Protein AF-A0A814G694-F1 (afdb_monomer_lite)

InterPro domains:
  IPR001695 Lysyl oxidase [PF01186] (12-126)

Radius of gyration: 18.4 Å; chains: 1; bounding box: 50×40×49 Å

Foldseek 3Di:
DWADPQCVVPVVQWDQDPLVRAIWRFQFKWKFKAAPVRHTPFTQPDRTDFAWFDDFQDDDPPFDPDTDADRNRGDAGVRGDDDDDPVRPSPDIDPPPPDAQDKIKIKMFGCRVVSTDDPDRQPRMDIDIDHGHDDPPPDDPDDDDRVVVCVVVVNDSVPTDDPPDRDPPPD

pLDDT: mean 84.36, std 12.02, range [39.62, 96.31]

Organism: NCBI:txid104777

Secondary structure (DSSP, 8-state):
-B-PPPTTT-GGGEEEETTTTEEEETT--EEEEE-TTS-EEEE-S---B-----EE---STTS-SS----SSS--B-TTEE----TTSTT-S---TTS--SEEEEEEEESSTT--S--S-STTSEEEEEEEE----S---SSPPPHHHHHHHTT--GGGSPP------TT-

Structure (mmCIF, N/CA/C/O backbone):
data_AF-A0A814G694-F1
#
_entry.id   AF-A0A814G694-F1
#
loop_
_atom_site.group_PDB
_atom_site.id
_atom_site.type_symbol
_atom_site.label_atom_id
_atom_site.label_alt_id
_atom_site.label_comp_id
_atom_site.label_asym_id
_atom_site.label_entity_id
_atom_site.label_seq_id
_atom_site.pdbx_PDB_ins_code
_atom_site.Cartn_x
_atom_site.Cartn_y
_atom_site.Cartn_z
_atom_site.occupancy
_atom_site.B_iso_or_equiv
_atom_site.auth_seq_id
_atom_site.auth_comp_id
_atom_site.auth_asym_id
_atom_site.auth_atom_id
_atom_site.pdbx_PDB_model_num
ATOM 1 N N . MET A 1 1 ? 14.611 -6.128 -7.404 1.00 62.91 1 MET A N 1
ATOM 2 C CA . MET A 1 1 ? 14.549 -5.553 -8.765 1.00 62.91 1 MET A CA 1
ATOM 3 C C . MET A 1 1 ? 13.307 -6.141 -9.386 1.00 62.91 1 MET A C 1
ATOM 5 O O . MET A 1 1 ? 13.227 -7.360 -9.442 1.00 62.91 1 MET A O 1
ATOM 9 N N . PHE A 1 2 ? 12.339 -5.311 -9.757 1.00 78.94 2 PHE A N 1
ATOM 10 C CA . PHE A 1 2 ? 11.042 -5.784 -10.236 1.00 78.94 2 PHE A CA 1
ATOM 11 C C . PHE A 1 2 ? 10.931 -5.484 -11.720 1.00 78.94 2 PHE A C 1
ATOM 13 O O . PHE A 1 2 ? 10.719 -4.340 -12.104 1.00 78.94 2 PHE A O 1
ATOM 20 N N . TYR A 1 3 ? 11.125 -6.498 -12.556 1.00 80.06 3 TYR A N 1
ATOM 21 C CA . TYR A 1 3 ? 10.942 -6.374 -13.998 1.00 80.06 3 TYR A CA 1
ATOM 22 C C . TYR A 1 3 ? 9.821 -7.305 -14.426 1.00 80.06 3 TYR A C 1
ATOM 24 O O . TYR A 1 3 ? 10.086 -8.484 -14.680 1.00 80.06 3 TYR A O 1
ATOM 32 N N . PRO A 1 4 ? 8.572 -6.813 -14.477 1.00 77.38 4 PRO A N 1
ATOM 33 C CA . PRO A 1 4 ? 7.539 -7.575 -15.139 1.00 77.38 4 PRO A CA 1
ATOM 34 C C . PRO A 1 4 ? 7.935 -7.743 -16.618 1.00 77.38 4 PRO A C 1
ATOM 36 O O . PRO A 1 4 ? 8.584 -6.863 -17.196 1.00 77.38 4 PRO A O 1
ATOM 39 N N . PRO A 1 5 ? 7.590 -8.869 -17.261 1.00 71.38 5 PRO A N 1
ATOM 40 C CA . PRO A 1 5 ? 7.701 -8.968 -18.712 1.00 71.38 5 PRO A CA 1
ATOM 41 C C . PRO A 1 5 ? 6.925 -7.818 -19.367 1.00 71.38 5 PRO A C 1
ATOM 43 O O . PRO A 1 5 ? 5.922 -7.351 -18.827 1.00 71.38 5 PRO A O 1
ATOM 46 N N . ALA A 1 6 ? 7.375 -7.365 -20.539 1.00 69.38 6 ALA A N 1
ATOM 47 C CA . ALA A 1 6 ? 6.670 -6.317 -21.272 1.00 69.38 6 ALA A CA 1
ATOM 48 C C . ALA A 1 6 ? 5.193 -6.700 -21.458 1.00 69.38 6 ALA A C 1
ATOM 50 O O . ALA A 1 6 ? 4.891 -7.854 -21.772 1.00 69.38 6 ALA A O 1
ATOM 51 N N . ALA A 1 7 ? 4.281 -5.733 -21.324 1.00 66.31 7 ALA A N 1
ATOM 52 C CA . ALA A 1 7 ? 2.843 -5.988 -21.429 1.00 66.31 7 ALA A CA 1
ATOM 53 C C . ALA A 1 7 ? 2.446 -6.658 -22.758 1.00 66.31 7 ALA A C 1
ATOM 55 O O . ALA A 1 7 ? 1.532 -7.474 -22.791 1.00 66.31 7 ALA A O 1
ATOM 56 N N . SER A 1 8 ? 3.176 -6.398 -23.848 1.00 69.81 8 SER A N 1
ATOM 57 C CA . SER A 1 8 ? 2.984 -7.079 -25.136 1.00 69.81 8 SER A CA 1
ATOM 58 C C . SER A 1 8 ? 3.405 -8.556 -25.137 1.00 69.81 8 SER A C 1
ATOM 60 O O . SER A 1 8 ? 2.866 -9.340 -25.913 1.00 69.81 8 SER A O 1
ATOM 62 N N . GLY A 1 9 ? 4.366 -8.941 -24.294 1.00 71.94 9 GLY A N 1
ATOM 63 C CA . GLY A 1 9 ? 4.879 -10.308 -24.177 1.00 71.94 9 GLY A CA 1
ATOM 64 C C . GLY A 1 9 ? 4.145 -11.167 -23.144 1.00 71.94 9 GLY A C 1
ATOM 65 O O . GLY A 1 9 ? 4.256 -12.389 -23.192 1.00 71.94 9 GLY A O 1
ATOM 66 N N . ALA A 1 10 ? 3.399 -10.550 -22.226 1.00 78.94 10 ALA A N 1
ATOM 67 C CA . ALA A 1 10 ? 2.602 -11.244 -21.214 1.00 78.94 10 ALA A CA 1
ATOM 68 C C . ALA A 1 10 ? 1.345 -10.436 -20.823 1.00 78.94 10 ALA A C 1
ATOM 70 O O . ALA A 1 10 ? 1.202 -10.045 -19.662 1.00 78.94 10 ALA A O 1
ATOM 71 N N . PRO A 1 11 ? 0.425 -10.168 -21.768 1.00 79.25 11 PRO A N 1
ATOM 72 C CA . PRO A 1 11 ? -0.730 -9.297 -21.537 1.00 79.25 11 PRO A CA 1
ATOM 73 C C . PRO A 1 11 ? -1.653 -9.790 -20.417 1.00 79.25 11 PRO A C 1
ATOM 75 O O . PRO A 1 11 ? -2.308 -8.985 -19.772 1.00 79.25 11 PRO A O 1
ATOM 78 N N . GLN A 1 12 ? -1.665 -11.093 -20.132 1.00 82.75 12 GLN A N 1
ATOM 79 C CA . GLN A 1 12 ? -2.436 -11.695 -19.042 1.00 82.75 12 GLN A CA 1
ATOM 80 C C . GLN A 1 12 ? -1.987 -11.265 -17.636 1.00 82.75 12 GLN A C 1
ATOM 82 O O . GLN A 1 12 ? -2.700 -11.526 -16.674 1.00 82.75 12 GLN A O 1
ATOM 87 N N . LEU A 1 13 ? -0.799 -10.666 -17.501 1.00 86.06 13 LEU A N 1
ATOM 88 C CA . LEU A 1 13 ? -0.302 -10.134 -16.229 1.00 86.06 13 LEU A CA 1
ATOM 89 C C . LEU A 1 13 ? -0.731 -8.683 -15.992 1.00 86.06 13 LEU A C 1
ATOM 91 O O . LEU A 1 13 ? -0.419 -8.133 -14.939 1.00 86.06 13 LEU A O 1
ATOM 95 N N . PHE A 1 14 ? -1.417 -8.063 -16.957 1.00 88.88 14 PHE A N 1
ATOM 96 C CA . PHE A 1 14 ? -1.788 -6.659 -16.903 1.00 88.88 14 PHE A CA 1
ATOM 97 C C . PHE A 1 14 ? -3.293 -6.460 -17.088 1.00 88.88 14 PHE A C 1
ATOM 99 O O . PHE A 1 14 ? -3.916 -7.055 -17.963 1.00 88.88 14 PHE A O 1
ATOM 106 N N . GLU A 1 15 ? -3.865 -5.553 -16.304 1.00 89.25 15 GLU A N 1
ATOM 107 C CA . GLU A 1 15 ? -5.255 -5.117 -16.414 1.00 89.25 15 GLU A CA 1
ATOM 108 C C . GLU A 1 15 ? -5.301 -3.615 -16.702 1.00 89.25 15 GLU A C 1
ATOM 110 O O . GLU A 1 15 ? -4.537 -2.832 -16.134 1.00 89.25 15 GLU A O 1
ATOM 115 N N . TYR A 1 16 ? -6.180 -3.182 -17.607 1.00 88.25 16 TYR A N 1
ATOM 116 C CA . TYR A 1 16 ? -6.374 -1.754 -17.840 1.00 88.25 16 TYR A CA 1
ATOM 117 C C . TYR A 1 16 ? -7.151 -1.142 -16.677 1.00 88.25 16 TYR A C 1
ATOM 119 O O . TYR A 1 16 ? -8.262 -1.577 -16.390 1.00 88.25 16 TYR A O 1
ATOM 127 N N . SER A 1 17 ? -6.602 -0.102 -16.049 1.00 87.62 17 SER A N 1
ATOM 128 C CA . SER A 1 17 ? -7.283 0.642 -14.990 1.00 87.62 17 SER A CA 1
ATOM 129 C C . SER A 1 17 ? -7.985 1.872 -15.565 1.00 87.62 17 SER A C 1
ATOM 131 O O . SER A 1 17 ? -7.303 2.843 -15.911 1.00 87.62 17 SER A O 1
ATOM 133 N N . PRO A 1 18 ? -9.333 1.910 -15.601 1.00 86.38 18 PRO A N 1
ATOM 134 C CA . PRO A 1 18 ? -10.066 3.084 -16.067 1.00 86.38 18 PRO A CA 1
ATOM 135 C C . PRO A 1 18 ? -9.819 4.313 -15.188 1.00 86.38 18 PRO A C 1
ATOM 137 O O . PRO A 1 18 ? -9.751 5.419 -15.711 1.00 86.38 18 PRO A O 1
ATOM 140 N N . CYS A 1 19 ? -9.614 4.125 -13.876 1.00 85.94 19 CYS A N 1
ATOM 141 C CA . CYS A 1 19 ? -9.366 5.233 -12.949 1.00 85.94 19 CYS A CA 1
ATOM 142 C C . CYS A 1 19 ? -8.080 6.003 -13.285 1.00 85.94 19 CYS A C 1
ATOM 144 O O . CYS A 1 19 ? -7.998 7.201 -13.044 1.00 85.94 19 CYS A O 1
ATOM 146 N N . HIS A 1 20 ? -7.053 5.311 -13.797 1.00 87.38 20 HIS A N 1
ATOM 147 C CA . HIS A 1 20 ? -5.728 5.901 -14.047 1.00 87.38 20 HIS A CA 1
ATOM 148 C C . HIS A 1 20 ? -5.381 5.982 -15.543 1.00 87.38 20 HIS A C 1
ATOM 150 O O . HIS A 1 20 ? -4.312 6.464 -15.908 1.00 87.38 20 HIS A O 1
ATOM 156 N N . ALA A 1 21 ? -6.272 5.493 -16.406 1.00 89.62 21 ALA A N 1
ATOM 157 C CA . ALA A 1 21 ? -6.135 5.455 -17.855 1.00 89.62 21 ALA A CA 1
ATOM 158 C C . ALA A 1 21 ? -4.866 4.751 -18.395 1.00 89.62 21 ALA A C 1
ATOM 160 O O . ALA A 1 21 ? -4.399 5.077 -19.487 1.00 89.62 21 ALA A O 1
ATOM 161 N N . HIS A 1 22 ? -4.324 3.762 -17.676 1.00 89.19 22 HIS A N 1
ATOM 162 C CA . HIS A 1 22 ? -3.170 2.962 -18.110 1.00 89.19 22 HIS A CA 1
ATOM 163 C C . HIS A 1 22 ? -3.204 1.529 -17.550 1.00 89.19 22 HIS A C 1
ATOM 165 O O . HIS A 1 22 ? -4.016 1.205 -16.680 1.00 89.19 22 HIS A O 1
ATOM 171 N N . PHE A 1 23 ? -2.329 0.660 -18.064 1.00 89.75 23 PHE A N 1
ATOM 172 C CA . PHE A 1 23 ? -2.230 -0.740 -17.646 1.00 89.75 23 PHE A CA 1
ATOM 173 C C . PHE A 1 23 ? -1.518 -0.896 -16.306 1.00 89.75 23 PHE A C 1
ATOM 175 O O . PHE A 1 23 ? -0.501 -0.257 -16.048 1.00 89.75 23 PHE A O 1
ATOM 182 N N . HIS A 1 24 ? -2.032 -1.791 -15.476 1.00 91.38 24 HIS A N 1
ATOM 183 C CA . HIS A 1 24 ? -1.503 -2.152 -14.169 1.00 91.38 24 HIS A CA 1
ATOM 184 C C . HIS A 1 24 ? -1.081 -3.607 -14.171 1.00 91.38 24 HIS A C 1
ATOM 186 O O . HIS A 1 24 ? -1.840 -4.450 -14.631 1.00 91.38 24 HIS A O 1
ATOM 192 N N . PHE A 1 25 ? 0.094 -3.905 -13.629 1.00 90.50 25 PHE A N 1
ATOM 193 C CA . PHE A 1 25 ? 0.476 -5.266 -13.292 1.00 90.50 25 PHE A CA 1
ATOM 194 C C . PHE A 1 25 ? -0.450 -5.786 -12.188 1.00 90.50 25 PHE A C 1
ATOM 196 O O . PHE A 1 25 ? -0.514 -5.197 -11.106 1.00 90.50 25 PHE A O 1
ATOM 203 N N . ASP A 1 26 ? -1.193 -6.852 -12.473 1.00 88.44 26 ASP A N 1
ATOM 204 C CA . ASP A 1 26 ? -2.244 -7.374 -11.599 1.00 88.44 26 ASP A CA 1
ATOM 205 C C . ASP A 1 26 ? -1.699 -8.285 -10.486 1.00 88.44 26 ASP A C 1
ATOM 207 O O . ASP A 1 26 ? -0.769 -9.074 -10.682 1.00 88.44 26 ASP A O 1
ATOM 211 N N . GLY A 1 27 ? -2.347 -8.234 -9.320 1.00 83.06 27 GLY A N 1
ATOM 212 C CA . GLY A 1 27 ? -2.017 -9.072 -8.166 1.00 83.06 27 GLY A CA 1
ATOM 213 C C . GLY A 1 27 ? -0.718 -8.676 -7.466 1.00 83.06 27 GLY A C 1
ATOM 214 O O . GLY A 1 27 ? -0.082 -9.510 -6.822 1.00 83.06 27 GLY A O 1
ATOM 215 N N . PHE A 1 28 ? -0.298 -7.417 -7.613 1.00 85.88 28 PHE A N 1
ATOM 216 C CA . PHE A 1 28 ? 0.900 -6.923 -6.953 1.00 85.88 28 PHE A CA 1
ATOM 217 C C . PHE A 1 28 ? 0.644 -6.655 -5.477 1.00 85.88 28 PHE A C 1
ATOM 219 O O . PHE A 1 28 ? 1.322 -7.224 -4.635 1.00 85.88 28 PHE A O 1
ATOM 226 N N . ALA A 1 29 ? -0.319 -5.799 -5.146 1.00 88.31 29 ALA A N 1
ATOM 227 C CA . ALA A 1 29 ? -0.498 -5.358 -3.770 1.00 88.31 29 ALA A CA 1
ATOM 228 C C . ALA A 1 29 ? -1.778 -5.902 -3.140 1.00 88.31 29 ALA A C 1
ATOM 230 O O . ALA A 1 29 ? -2.782 -6.151 -3.809 1.00 88.31 29 ALA A O 1
ATOM 231 N N . LEU A 1 30 ? -1.744 -6.038 -1.823 1.00 90.81 30 LEU A N 1
ATOM 232 C CA . LEU A 1 30 ? -2.895 -6.350 -0.996 1.00 90.81 30 LEU A CA 1
ATOM 233 C C . LEU A 1 30 ? -2.968 -5.341 0.138 1.00 90.81 30 LEU A C 1
ATOM 235 O O . LEU A 1 30 ? -1.960 -5.009 0.757 1.00 90.81 30 LEU A O 1
ATOM 239 N N . PHE A 1 31 ? -4.187 -4.891 0.408 1.00 92.00 31 PHE A N 1
ATOM 240 C CA . PHE A 1 31 ? -4.502 -3.965 1.482 1.00 92.00 31 PHE A CA 1
ATOM 241 C C . PHE A 1 31 ? -5.642 -4.565 2.285 1.00 92.00 31 PHE A C 1
ATOM 243 O O . PHE A 1 31 ? -6.751 -4.673 1.769 1.00 92.00 31 PHE A O 1
ATOM 250 N N . ASN A 1 32 ? -5.393 -4.959 3.527 1.00 93.94 32 ASN A N 1
ATOM 251 C CA . ASN A 1 32 ? -6.420 -5.542 4.385 1.00 93.94 32 ASN A CA 1
ATOM 252 C C . ASN A 1 32 ? -6.495 -4.781 5.700 1.00 93.94 32 ASN A C 1
ATOM 254 O O . ASN A 1 32 ? -5.479 -4.436 6.293 1.00 93.94 32 ASN A O 1
ATOM 258 N N . LEU A 1 33 ? -7.712 -4.562 6.183 1.00 95.38 33 LEU A N 1
ATOM 259 C CA . LEU A 1 33 ? -7.956 -4.091 7.536 1.00 95.38 33 LEU A CA 1
ATOM 260 C C . LEU A 1 33 ? -8.493 -5.254 8.362 1.00 95.38 33 LEU A C 1
ATOM 262 O O . LEU A 1 33 ? -9.541 -5.807 8.029 1.00 95.38 33 LEU A O 1
ATOM 266 N N . TYR A 1 34 ? -7.804 -5.595 9.443 1.00 95.62 34 TYR A N 1
ATOM 267 C CA . TYR A 1 34 ? -8.206 -6.629 10.388 1.00 95.62 34 TYR A CA 1
ATOM 268 C C . TYR A 1 34 ? -8.741 -6.004 11.670 1.00 95.62 34 TYR A C 1
ATOM 270 O O . TYR A 1 34 ? -8.241 -4.974 12.130 1.00 95.62 34 TYR A O 1
ATOM 278 N N . ASP A 1 35 ? -9.742 -6.638 12.270 1.00 93.81 35 ASP A N 1
ATOM 279 C CA . ASP A 1 35 ? -10.076 -6.377 13.663 1.00 93.81 35 ASP A CA 1
ATOM 280 C C . ASP A 1 35 ? -9.021 -6.981 14.612 1.00 93.81 35 ASP A C 1
ATOM 282 O O . ASP A 1 35 ? -8.068 -7.644 14.194 1.00 93.81 35 ASP A O 1
ATOM 286 N N . LEU A 1 36 ? -9.178 -6.740 15.915 1.00 91.12 36 LEU A N 1
ATOM 287 C CA . LEU A 1 36 ? -8.235 -7.234 16.926 1.00 91.12 36 LEU A CA 1
ATOM 288 C C . LEU A 1 36 ? -8.317 -8.751 17.169 1.00 91.12 36 LEU A C 1
ATOM 290 O O . LEU A 1 36 ? -7.494 -9.283 17.904 1.00 91.12 36 LEU A O 1
ATOM 294 N N . ASN A 1 37 ? -9.281 -9.442 16.555 1.00 91.06 37 ASN A N 1
ATOM 295 C CA . ASN A 1 37 ? -9.382 -10.901 16.559 1.00 91.06 37 ASN A CA 1
ATOM 296 C C . ASN A 1 37 ? -8.792 -11.511 15.275 1.00 91.06 37 ASN A C 1
ATOM 298 O O . ASN A 1 37 ? -9.059 -12.675 14.974 1.00 91.06 37 ASN A O 1
ATOM 302 N N . SER A 1 38 ? -8.038 -10.725 14.497 1.00 90.44 38 SER A N 1
ATOM 303 C CA . SER A 1 38 ? -7.449 -11.126 13.215 1.00 90.44 38 SER A CA 1
ATOM 304 C C . SER A 1 38 ? -8.481 -11.500 12.145 1.00 90.44 38 SER A C 1
ATOM 306 O O . SER A 1 38 ? -8.155 -12.193 11.181 1.00 90.44 38 SER A O 1
ATOM 308 N N . VAL A 1 39 ? -9.721 -11.020 12.266 1.00 93.31 39 VAL A N 1
ATOM 309 C CA . VAL A 1 39 ? -10.746 -11.178 11.230 1.00 93.31 39 VAL A CA 1
ATOM 310 C C . VAL A 1 39 ? -10.657 -10.005 10.265 1.00 93.31 39 VAL A C 1
ATOM 312 O O . VAL A 1 39 ? -10.600 -8.847 10.678 1.00 93.31 39 VAL A O 1
ATOM 315 N N . ILE A 1 40 ? -10.675 -10.288 8.961 1.00 93.75 40 ILE A N 1
ATOM 316 C CA . ILE A 1 40 ? -10.679 -9.242 7.935 1.00 93.75 40 ILE A CA 1
ATOM 317 C C . ILE A 1 40 ? -11.989 -8.447 8.025 1.00 93.75 40 ILE A C 1
ATOM 319 O O . ILE A 1 40 ? -13.059 -8.956 7.693 1.00 93.75 40 ILE A O 1
ATOM 323 N N . ALA A 1 41 ? -11.885 -7.185 8.434 1.00 95.31 41 ALA A N 1
ATOM 324 C CA . ALA A 1 41 ? -12.977 -6.222 8.471 1.00 95.31 41 ALA A CA 1
ATOM 325 C C . ALA A 1 41 ? -13.187 -5.539 7.110 1.00 95.31 41 ALA A C 1
ATOM 327 O O . ALA A 1 41 ? -14.326 -5.289 6.721 1.00 95.31 41 ALA A O 1
ATOM 328 N N . VAL A 1 42 ? -12.102 -5.248 6.380 1.00 95.31 42 VAL A N 1
ATOM 329 C CA . VAL A 1 42 ? -12.145 -4.657 5.030 1.00 95.31 42 VAL A CA 1
ATOM 330 C C . VAL A 1 42 ? -11.077 -5.296 4.153 1.00 95.31 42 VAL A C 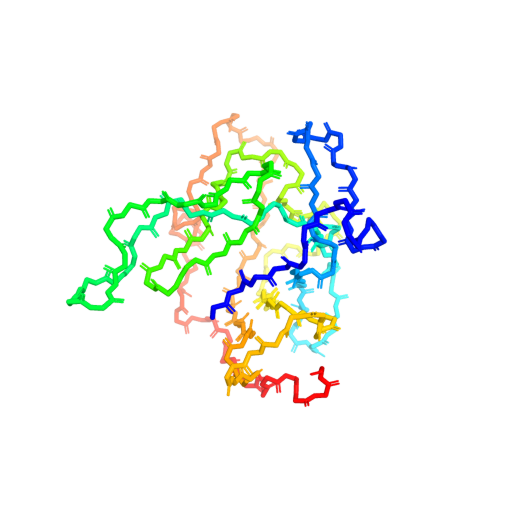1
ATOM 332 O O . VAL A 1 42 ? -9.921 -5.401 4.561 1.00 95.31 42 VAL A O 1
ATOM 335 N N . LYS A 1 43 ? -11.456 -5.672 2.928 1.00 91.94 43 LYS A N 1
ATOM 336 C CA . LYS A 1 43 ? -10.522 -6.028 1.853 1.00 91.94 43 LYS A CA 1
ATOM 337 C C . LYS A 1 43 ? -10.403 -4.862 0.883 1.00 91.94 43 LYS A C 1
ATOM 339 O O . LYS A 1 43 ? -11.415 -4.340 0.422 1.00 91.94 43 LYS A O 1
ATOM 344 N N . GLY A 1 44 ? -9.181 -4.473 0.556 1.00 87.06 44 GLY A N 1
ATOM 345 C CA . GLY A 1 44 ? -8.904 -3.468 -0.457 1.00 87.06 44 GLY A CA 1
ATOM 346 C C . GLY A 1 44 ? -9.121 -4.011 -1.859 1.00 87.06 44 GLY A C 1
ATOM 347 O O . GLY A 1 44 ? -8.681 -5.109 -2.190 1.00 87.06 44 GLY A O 1
ATOM 348 N N . GLY A 1 45 ? -9.799 -3.224 -2.693 1.00 83.00 45 GLY A N 1
ATOM 349 C CA . GLY A 1 45 ? -10.038 -3.577 -4.095 1.00 83.00 45 GLY A CA 1
ATOM 350 C C . GLY A 1 45 ? -8.838 -3.311 -5.008 1.00 83.00 45 GLY A C 1
ATOM 351 O O . GLY A 1 45 ? -8.748 -3.883 -6.091 1.00 83.00 45 GLY A O 1
ATOM 352 N N . LYS A 1 46 ? -7.898 -2.456 -4.585 1.00 80.44 46 LYS A N 1
ATOM 353 C CA . LYS A 1 46 ? -6.738 -2.077 -5.391 1.00 80.44 46 LYS A CA 1
ATOM 354 C C . LYS A 1 46 ? -5.637 -3.128 -5.286 1.00 80.44 46 LYS A C 1
ATOM 356 O O . LYS A 1 46 ? -4.921 -3.168 -4.294 1.00 80.44 46 LYS A O 1
ATOM 361 N N . ARG A 1 47 ? -5.492 -3.954 -6.324 1.00 82.38 47 ARG A N 1
ATOM 362 C CA . ARG A 1 47 ? -4.434 -4.982 -6.392 1.00 82.38 47 ARG A CA 1
ATOM 363 C C . ARG A 1 47 ? -3.405 -4.750 -7.492 1.00 82.38 47 ARG A C 1
ATOM 365 O O . ARG A 1 47 ? -2.265 -5.193 -7.369 1.00 82.38 47 ARG A O 1
ATOM 372 N N . GLY A 1 48 ? -3.802 -4.031 -8.541 1.00 87.12 48 GLY A N 1
ATOM 373 C CA . GLY A 1 48 ? -2.951 -3.719 -9.683 1.00 87.12 48 GLY A CA 1
ATOM 374 C C . GLY A 1 48 ? -2.305 -2.337 -9.605 1.00 87.12 48 GLY A C 1
ATOM 375 O O . GLY A 1 48 ? -2.955 -1.364 -9.206 1.00 87.12 48 GLY A O 1
ATOM 376 N N . TYR A 1 49 ? -1.040 -2.260 -10.024 1.00 90.12 49 TYR A N 1
ATOM 377 C CA . TYR A 1 49 ? -0.234 -1.038 -10.071 1.00 90.12 49 TYR A CA 1
ATOM 378 C C . TYR A 1 49 ? 0.521 -0.948 -11.397 1.00 90.12 49 TYR A C 1
ATOM 380 O O . TYR A 1 49 ? 1.012 -1.955 -11.898 1.00 90.12 49 TYR A O 1
ATOM 388 N N . CYS A 1 50 ? 0.628 0.247 -11.973 1.00 91.94 50 CYS A N 1
ATOM 389 C CA . CYS A 1 50 ? 1.725 0.524 -12.895 1.00 91.94 50 CYS A CA 1
ATOM 390 C C . CYS A 1 50 ? 3.031 0.460 -12.090 1.00 91.94 50 CYS A C 1
ATOM 392 O O . CYS A 1 50 ? 3.030 0.901 -10.948 1.00 91.94 50 CYS A O 1
ATOM 394 N N . MET A 1 51 ? 4.089 -0.122 -12.649 1.00 92.88 51 MET A N 1
ATOM 395 C CA . MET A 1 51 ? 5.406 -0.182 -12.010 1.00 92.88 51 MET A CA 1
ATOM 396 C C . MET A 1 51 ? 6.359 0.796 -12.686 1.00 92.88 51 MET A C 1
ATOM 398 O O . MET A 1 51 ? 6.711 0.586 -13.848 1.00 92.88 51 MET A O 1
ATOM 402 N N . GLU A 1 52 ? 6.789 1.831 -11.973 1.00 93.81 52 GLU A N 1
ATOM 403 C CA . GLU A 1 52 ? 7.685 2.853 -12.517 1.00 93.81 52 GLU A CA 1
ATOM 404 C C . GLU A 1 52 ? 8.738 3.378 -11.528 1.00 93.81 52 GLU A C 1
ATOM 406 O O . GLU A 1 52 ? 8.642 3.257 -10.306 1.00 93.81 52 GLU A O 1
ATOM 411 N N . ASP A 1 53 ? 9.786 3.990 -12.078 1.00 95.88 53 ASP A N 1
ATOM 412 C CA . ASP A 1 53 ? 10.873 4.589 -11.308 1.00 95.88 53 ASP A CA 1
ATOM 413 C C . ASP A 1 53 ? 10.520 6.039 -10.916 1.00 95.88 53 ASP A C 1
ATOM 415 O O . ASP A 1 53 ? 10.953 6.994 -11.566 1.00 95.88 53 ASP A O 1
ATOM 419 N N . THR A 1 54 ? 9.743 6.228 -9.845 1.00 95.50 54 THR A N 1
ATOM 420 C CA . THR A 1 54 ? 9.304 7.579 -9.417 1.00 95.50 54 THR A CA 1
ATOM 421 C C . THR A 1 54 ? 10.307 8.305 -8.516 1.00 95.50 54 THR A C 1
ATOM 423 O O . THR A 1 54 ? 10.498 9.516 -8.637 1.00 95.50 54 THR A O 1
ATOM 426 N N . VAL A 1 55 ? 10.944 7.584 -7.585 1.00 96.31 55 VAL A N 1
ATOM 427 C CA . VAL A 1 55 ? 11.788 8.165 -6.532 1.00 96.31 55 VAL A CA 1
ATOM 428 C C . VAL A 1 55 ? 13.043 7.325 -6.351 1.00 96.31 55 VAL A C 1
ATOM 430 O O . VAL A 1 55 ? 12.974 6.119 -6.123 1.00 96.31 55 VAL A O 1
ATOM 433 N N . GLN A 1 56 ? 14.205 7.973 -6.390 1.00 95.56 56 GLN A N 1
ATOM 434 C CA . GLN A 1 56 ? 15.474 7.334 -6.065 1.00 95.56 56 GLN A CA 1
ATOM 435 C C . GLN A 1 56 ? 15.624 7.201 -4.541 1.00 95.56 56 GLN A C 1
ATOM 437 O O . GLN A 1 56 ? 15.604 8.193 -3.815 1.00 95.56 56 GLN A O 1
ATOM 442 N N . THR A 1 57 ? 15.788 5.972 -4.054 1.00 95.19 57 THR A N 1
ATOM 443 C CA . THR A 1 57 ? 15.886 5.636 -2.622 1.00 95.19 57 THR A CA 1
ATOM 444 C C . THR A 1 57 ? 17.296 5.249 -2.189 1.00 95.19 57 THR A C 1
ATOM 446 O O . THR A 1 57 ? 17.601 5.267 -0.997 1.00 95.19 57 THR A O 1
ATOM 449 N N . MET A 1 58 ? 18.176 4.917 -3.137 1.00 94.50 58 MET A N 1
ATOM 450 C CA . MET A 1 58 ? 19.573 4.584 -2.864 1.00 94.50 58 MET A CA 1
ATOM 451 C C . MET A 1 58 ? 20.513 5.309 -3.826 1.00 94.50 58 MET A C 1
ATOM 453 O O . MET A 1 58 ? 20.178 5.582 -4.978 1.00 94.50 58 MET A O 1
ATOM 457 N N . PHE A 1 59 ? 21.735 5.555 -3.360 1.00 94.38 59 PHE A N 1
ATOM 458 C CA . PHE A 1 59 ? 22.813 6.139 -4.153 1.00 94.38 59 PHE A CA 1
ATOM 459 C C . PHE A 1 59 ? 24.040 5.232 -4.095 1.00 94.38 59 PHE A C 1
ATOM 461 O O . PHE A 1 59 ? 24.322 4.616 -3.068 1.00 94.38 59 PHE A O 1
ATOM 468 N N . GLY A 1 60 ? 24.786 5.150 -5.193 1.00 93.19 60 GLY A N 1
ATOM 469 C CA . GLY A 1 60 ? 26.013 4.363 -5.252 1.00 93.19 60 GLY A CA 1
ATOM 470 C C . GLY A 1 60 ? 26.499 4.160 -6.679 1.00 93.19 60 GLY A C 1
ATOM 471 O O . GLY A 1 60 ? 25.761 4.384 -7.631 1.00 93.19 60 GLY A O 1
ATOM 472 N N . HIS A 1 61 ? 27.740 3.693 -6.823 1.00 91.69 61 HIS A N 1
ATOM 473 C CA . HIS A 1 61 ? 28.384 3.494 -8.127 1.00 91.69 61 HIS A CA 1
ATOM 474 C C . HIS A 1 61 ? 27.594 2.563 -9.069 1.00 91.69 61 HIS A C 1
ATOM 476 O O . HIS A 1 61 ? 27.614 2.746 -10.281 1.00 91.69 61 HIS A O 1
ATOM 482 N N . HIS A 1 62 ? 26.878 1.582 -8.511 1.00 90.50 62 HIS A N 1
ATOM 483 C CA . HIS A 1 62 ? 26.097 0.596 -9.269 1.00 90.50 62 HIS A CA 1
ATOM 484 C C . HIS A 1 62 ? 24.588 0.887 -9.283 1.00 90.50 62 HIS A C 1
ATOM 486 O O . HIS A 1 62 ? 23.815 0.041 -9.727 1.00 90.50 62 HIS A O 1
ATOM 492 N N . ILE A 1 63 ? 24.156 2.048 -8.776 1.00 93.38 63 ILE A N 1
ATOM 493 C CA . ILE A 1 63 ? 22.744 2.436 -8.746 1.00 93.38 63 ILE A CA 1
ATOM 494 C C . ILE A 1 63 ? 22.476 3.429 -9.883 1.00 93.38 63 ILE A C 1
ATOM 496 O O . ILE A 1 63 ? 23.130 4.473 -9.928 1.00 93.38 63 ILE A O 1
ATOM 500 N N . PRO A 1 64 ? 21.538 3.143 -10.805 1.00 92.88 64 PRO A N 1
ATOM 501 C CA . PRO A 1 64 ? 21.189 4.074 -11.872 1.00 92.88 64 PRO A CA 1
ATOM 502 C C . PRO A 1 64 ? 20.722 5.424 -11.312 1.00 92.88 64 PRO A C 1
ATOM 504 O O . PRO A 1 64 ? 19.830 5.470 -10.473 1.00 92.88 64 PRO A O 1
ATOM 507 N N . CYS A 1 65 ? 21.281 6.531 -11.806 1.00 92.94 65 CYS A N 1
ATOM 508 C CA . CYS A 1 65 ? 20.879 7.885 -11.392 1.00 92.94 65 CYS A CA 1
ATOM 509 C C . CYS A 1 65 ? 19.691 8.449 -12.188 1.00 92.94 65 CYS A C 1
ATOM 511 O O . CYS A 1 65 ? 19.283 9.583 -11.955 1.00 92.94 65 CYS A O 1
ATOM 513 N N . LYS A 1 66 ? 19.183 7.711 -13.180 1.00 94.75 66 LYS A N 1
ATOM 514 C CA . LYS A 1 66 ? 18.057 8.129 -14.021 1.00 94.75 66 LYS A CA 1
ATOM 515 C C . LYS A 1 66 ? 16.964 7.073 -13.988 1.00 94.75 66 LYS A C 1
ATOM 517 O O . LYS A 1 66 ? 17.264 5.877 -14.040 1.00 94.75 66 LYS A O 1
ATOM 522 N N . ASN A 1 67 ? 15.724 7.543 -13.952 1.00 93.81 67 ASN A N 1
ATOM 523 C CA . ASN A 1 67 ? 14.556 6.706 -14.154 1.00 93.81 67 ASN A CA 1
ATOM 524 C C . ASN A 1 67 ? 14.604 6.083 -15.557 1.00 93.81 67 ASN A C 1
ATOM 526 O O . ASN A 1 67 ? 15.075 6.703 -16.515 1.00 93.81 67 ASN A O 1
ATOM 530 N N . LYS A 1 68 ? 14.162 4.832 -15.664 1.00 93.88 68 LYS A N 1
ATOM 531 C CA . LYS A 1 68 ? 14.139 4.067 -16.916 1.00 93.88 68 LYS A CA 1
ATOM 532 C C . LYS A 1 68 ? 12.736 3.577 -17.246 1.00 93.88 68 LYS A C 1
ATOM 534 O O . LYS A 1 68 ? 12.403 3.478 -18.426 1.00 93.88 68 LYS A O 1
ATOM 539 N N . TYR A 1 69 ? 11.971 3.215 -16.225 1.00 93.56 69 TYR A N 1
ATOM 540 C CA . TYR A 1 69 ? 10.650 2.627 -16.379 1.00 93.56 69 TYR A CA 1
ATOM 541 C C . TYR A 1 69 ? 9.545 3.632 -16.061 1.00 93.56 69 TYR A C 1
ATOM 543 O O . TYR A 1 69 ? 9.704 4.485 -15.187 1.00 93.56 69 TYR A O 1
ATOM 551 N N . ASP A 1 70 ? 8.448 3.489 -16.798 1.00 92.75 70 ASP A N 1
ATOM 552 C CA . ASP A 1 70 ? 7.212 4.266 -16.724 1.00 92.75 70 ASP A CA 1
ATOM 553 C C . ASP A 1 70 ? 6.009 3.338 -16.985 1.00 92.75 70 ASP A C 1
ATOM 555 O O . ASP A 1 70 ? 6.169 2.144 -17.251 1.00 92.75 70 ASP A O 1
ATOM 559 N N . CYS A 1 71 ? 4.783 3.864 -16.974 1.00 90.62 71 CYS A N 1
ATOM 560 C CA . CYS A 1 71 ? 3.593 3.035 -17.207 1.00 90.62 71 CYS A CA 1
ATOM 561 C C . CYS A 1 71 ? 3.465 2.417 -18.612 1.00 90.62 71 CYS A C 1
ATOM 563 O O . CYS A 1 71 ? 2.620 1.537 -18.809 1.00 90.62 71 CYS A O 1
ATOM 565 N N . THR A 1 72 ? 4.298 2.823 -19.574 1.00 87.56 72 THR A N 1
ATOM 566 C CA . THR A 1 72 ? 4.368 2.242 -20.925 1.00 87.56 72 THR A CA 1
ATOM 567 C C . THR A 1 72 ? 5.392 1.108 -20.988 1.00 87.56 72 THR A C 1
ATOM 569 O O . THR A 1 72 ? 5.142 0.075 -21.610 1.00 87.56 72 THR A O 1
ATOM 572 N N . ASN A 1 73 ? 6.538 1.283 -20.331 1.00 88.75 73 ASN A N 1
ATOM 573 C CA . ASN A 1 73 ? 7.584 0.281 -20.171 1.00 88.75 73 ASN A CA 1
ATOM 574 C C . ASN A 1 73 ? 7.830 0.067 -18.676 1.00 88.75 73 ASN A C 1
ATOM 576 O O . ASN A 1 73 ? 8.654 0.759 -18.085 1.00 88.75 73 ASN A O 1
ATOM 580 N N . GLN A 1 74 ? 7.091 -0.873 -18.086 1.00 91.00 74 GLN A N 1
ATOM 581 C CA . GLN A 1 74 ? 6.992 -1.023 -16.635 1.00 91.00 74 GLN A CA 1
ATOM 582 C C . GLN A 1 74 ? 8.164 -1.783 -16.003 1.00 91.00 74 GLN A C 1
ATOM 584 O O . GLN A 1 74 ? 8.694 -2.739 -16.572 1.00 91.00 74 GLN A O 1
ATOM 589 N N . GLY A 1 75 ? 8.533 -1.371 -14.791 1.00 92.50 75 GLY A N 1
ATOM 590 C CA . GLY A 1 75 ? 9.581 -1.956 -13.962 1.00 92.50 75 GLY A CA 1
ATOM 591 C C . GLY A 1 75 ? 10.054 -1.017 -12.849 1.00 92.50 75 GLY A C 1
ATOM 592 O O . GLY A 1 75 ? 9.758 0.170 -12.855 1.00 92.50 75 GLY A O 1
ATOM 593 N N . ILE A 1 76 ? 10.809 -1.553 -11.888 1.00 94.00 76 ILE A N 1
ATOM 594 C CA . ILE A 1 76 ? 11.439 -0.789 -10.801 1.00 94.00 76 ILE A CA 1
ATOM 595 C C . ILE A 1 76 ? 12.908 -1.208 -10.689 1.00 94.00 76 ILE A C 1
ATOM 597 O O . ILE A 1 76 ? 13.241 -2.379 -10.438 1.00 94.00 76 ILE A O 1
ATOM 601 N N . GLN A 1 77 ? 13.808 -0.248 -10.898 1.00 94.25 77 GLN A N 1
ATOM 602 C CA . GLN A 1 77 ? 15.256 -0.439 -10.832 1.00 94.25 77 GLN A CA 1
ATOM 603 C C . GLN A 1 77 ? 15.760 -0.625 -9.388 1.00 94.25 77 GLN A C 1
ATOM 605 O O . GLN A 1 77 ? 15.147 -0.147 -8.435 1.00 94.25 77 GLN A O 1
ATOM 610 N N . PRO A 1 78 ? 16.918 -1.287 -9.183 1.00 92.94 78 PRO A N 1
ATOM 611 C CA . PRO A 1 78 ? 17.605 -1.248 -7.896 1.00 92.94 78 PRO A CA 1
ATOM 612 C C . PRO A 1 78 ? 17.868 0.196 -7.473 1.00 92.94 78 PRO A C 1
ATOM 614 O O . PRO A 1 78 ? 18.364 0.992 -8.269 1.00 92.94 78 PRO A O 1
ATOM 617 N N . GLY A 1 79 ? 17.557 0.516 -6.219 1.00 94.31 79 GLY A N 1
ATOM 618 C CA . GLY A 1 79 ? 17.715 1.862 -5.672 1.00 94.31 79 GLY A CA 1
ATOM 619 C C . GLY A 1 79 ? 16.645 2.866 -6.096 1.00 94.31 79 GLY A C 1
ATOM 620 O O . GLY A 1 79 ? 16.802 4.050 -5.806 1.00 94.31 79 GLY A O 1
ATOM 621 N N . TRP A 1 80 ? 15.575 2.402 -6.743 1.00 95.94 80 TRP A N 1
ATOM 622 C CA . TRP A 1 80 ? 14.380 3.179 -7.054 1.00 95.94 80 TRP A CA 1
ATOM 623 C C . TRP A 1 80 ? 13.157 2.598 -6.345 1.00 95.94 80 TRP A C 1
ATOM 625 O O . TRP A 1 80 ? 13.148 1.436 -5.934 1.00 95.94 80 TRP A O 1
ATOM 635 N N . ALA A 1 81 ? 12.140 3.434 -6.178 1.00 94.38 81 ALA A N 1
ATOM 636 C CA . ALA A 1 81 ? 10.831 3.070 -5.673 1.00 94.38 81 ALA A CA 1
ATOM 637 C C . ALA A 1 81 ? 9.731 3.684 -6.540 1.00 94.38 81 ALA A C 1
ATOM 639 O O . ALA A 1 81 ? 9.916 4.725 -7.181 1.00 94.38 81 ALA A O 1
ATOM 640 N N . ASP A 1 82 ? 8.575 3.040 -6.483 1.00 93.81 82 ASP A N 1
ATOM 641 C CA . ASP A 1 82 ? 7.340 3.510 -7.079 1.00 93.81 82 ASP A CA 1
ATOM 642 C C . ASP A 1 82 ? 6.437 4.111 -5.990 1.00 93.81 82 ASP A C 1
ATOM 644 O O . ASP A 1 82 ? 5.987 3.418 -5.073 1.00 93.81 82 ASP A O 1
ATOM 648 N N . LEU A 1 83 ? 6.250 5.428 -6.037 1.00 91.75 83 LEU A N 1
ATOM 649 C CA . LEU A 1 83 ? 5.514 6.214 -5.065 1.00 91.75 83 LEU A CA 1
ATOM 650 C C . LEU A 1 83 ? 4.142 6.544 -5.637 1.00 91.75 83 LEU A C 1
ATOM 652 O O . LEU A 1 83 ? 4.003 7.409 -6.498 1.00 91.75 83 LEU A O 1
ATOM 656 N N . TYR A 1 84 ? 3.120 5.937 -5.045 1.00 88.44 84 TYR A N 1
ATOM 657 C CA . TYR A 1 84 ? 1.726 6.247 -5.328 1.00 88.44 84 TYR A CA 1
ATOM 658 C C . TYR A 1 84 ? 1.185 7.274 -4.327 1.00 88.44 84 TYR A C 1
ATOM 660 O O . TYR A 1 84 ? 0.994 6.943 -3.152 1.00 88.44 84 TYR A O 1
ATOM 668 N N . PRO A 1 85 ? 0.962 8.535 -4.741 1.00 86.25 85 PRO A N 1
ATOM 669 C CA . PRO A 1 85 ? 0.500 9.564 -3.828 1.00 86.25 85 PRO A CA 1
ATOM 670 C C . PRO A 1 85 ? -0.979 9.376 -3.472 1.00 86.25 85 PRO A C 1
ATOM 672 O O . PRO A 1 85 ? -1.805 8.999 -4.297 1.00 86.25 85 PRO A O 1
ATOM 675 N N . ASN A 1 86 ? -1.332 9.742 -2.240 1.00 81.94 86 ASN A N 1
ATOM 676 C CA . ASN A 1 86 ? -2.679 9.608 -1.670 1.00 81.94 86 ASN A CA 1
ATOM 677 C C . ASN A 1 86 ? -3.772 10.460 -2.348 1.00 81.94 86 ASN A C 1
ATOM 679 O O . ASN A 1 86 ? -4.930 10.385 -1.951 1.00 81.94 86 ASN A O 1
ATOM 683 N N . VAL A 1 87 ? -3.404 11.302 -3.314 1.00 81.88 87 VAL A N 1
ATOM 684 C CA . VAL A 1 87 ? -4.340 12.080 -4.138 1.00 81.88 87 VAL A CA 1
ATOM 685 C C . VAL A 1 87 ? -4.871 11.285 -5.330 1.00 81.88 87 VAL A C 1
ATOM 687 O O . VAL A 1 87 ? -5.788 11.755 -5.997 1.00 81.88 87 VAL A O 1
ATOM 690 N N . LEU A 1 88 ? -4.282 10.122 -5.633 1.00 82.62 88 LEU A N 1
ATOM 691 C CA . LEU A 1 88 ? -4.744 9.273 -6.721 1.00 82.62 88 LEU A CA 1
ATOM 692 C C . LEU A 1 88 ? -6.039 8.565 -6.346 1.00 82.62 88 LEU A C 1
ATOM 694 O O . LEU A 1 88 ? -6.200 8.025 -5.249 1.00 82.62 88 LEU A O 1
ATOM 698 N N . ASP A 1 89 ? -6.952 8.571 -7.307 1.00 81.00 89 ASP A N 1
ATOM 699 C CA . ASP A 1 89 ? -8.261 7.964 -7.165 1.00 81.00 89 ASP A CA 1
ATOM 700 C C . ASP A 1 89 ? -8.162 6.433 -7.064 1.00 81.00 89 ASP A C 1
ATOM 702 O O . ASP A 1 89 ? -7.170 5.831 -7.466 1.00 81.00 89 ASP A O 1
ATOM 706 N N . CYS A 1 90 ? -9.184 5.761 -6.539 1.00 81.56 90 CYS A N 1
ATOM 707 C CA . CYS A 1 90 ? -9.261 4.295 -6.477 1.00 81.56 90 CYS A CA 1
ATOM 708 C C . CYS A 1 90 ? -8.162 3.603 -5.631 1.00 81.56 90 CYS A C 1
ATOM 710 O O . CYS A 1 90 ? -7.998 2.384 -5.718 1.00 81.56 90 CYS A O 1
ATOM 712 N N . GLN A 1 91 ? -7.427 4.344 -4.790 1.00 82.06 91 GLN A N 1
ATOM 713 C CA . GLN A 1 91 ? -6.372 3.821 -3.903 1.00 82.06 91 GLN A CA 1
ATOM 714 C C . GLN A 1 91 ? -6.684 4.006 -2.415 1.00 82.06 91 GLN A C 1
ATOM 716 O O . GLN A 1 91 ? -5.837 4.406 -1.617 1.00 82.06 91 GLN A O 1
ATOM 721 N N . TRP A 1 92 ? -7.917 3.696 -2.028 1.00 86.75 92 TRP A N 1
ATOM 722 C CA . TRP A 1 92 ? -8.386 3.772 -0.648 1.00 86.75 92 TRP A CA 1
ATOM 723 C C . TRP A 1 92 ? -9.038 2.464 -0.202 1.00 86.75 92 TRP A C 1
ATOM 725 O O . TRP A 1 92 ? -9.491 1.650 -1.009 1.00 86.75 92 TRP A O 1
ATOM 735 N N . LEU A 1 93 ? -9.128 2.292 1.115 1.00 89.81 93 LEU A N 1
ATOM 736 C CA . LEU A 1 93 ? -10.006 1.310 1.738 1.00 89.81 93 LEU A CA 1
ATOM 737 C C . LEU A 1 93 ? -11.343 1.975 2.062 1.00 89.81 93 LEU A C 1
ATOM 739 O O . LEU A 1 93 ? -11.377 2.970 2.787 1.00 89.81 93 LEU A O 1
ATOM 743 N N . ASP A 1 94 ? -12.442 1.421 1.550 1.00 90.00 94 ASP A N 1
ATOM 744 C CA . ASP A 1 94 ? -13.778 1.861 1.951 1.00 90.00 94 ASP A CA 1
ATOM 745 C C . ASP A 1 94 ? -14.094 1.337 3.358 1.00 90.00 94 ASP A C 1
ATOM 747 O O . ASP A 1 94 ? -14.203 0.134 3.597 1.00 90.00 94 ASP A O 1
ATOM 751 N N . ILE A 1 95 ? -14.234 2.269 4.299 1.00 91.69 95 ILE A N 1
ATOM 752 C CA . ILE A 1 95 ? -14.519 1.998 5.709 1.00 91.69 95 ILE A CA 1
ATOM 753 C C . ILE A 1 95 ? -15.934 2.432 6.120 1.00 91.69 95 ILE A C 1
ATOM 755 O O . ILE A 1 95 ? -16.196 2.612 7.313 1.00 91.69 95 ILE A O 1
ATOM 759 N N . THR A 1 96 ? -16.851 2.645 5.175 1.00 88.94 96 THR A N 1
ATOM 760 C CA . THR A 1 96 ? -18.197 3.186 5.445 1.00 88.94 96 THR A CA 1
ATOM 761 C C . THR A 1 96 ? -18.989 2.332 6.448 1.00 88.94 96 THR A C 1
ATOM 763 O O . THR A 1 96 ? -19.711 2.877 7.278 1.00 88.94 96 THR A O 1
ATOM 766 N N . GLY A 1 97 ? -18.806 1.006 6.446 1.00 89.31 97 GLY A N 1
ATOM 767 C CA . GLY A 1 97 ? -19.594 0.065 7.260 1.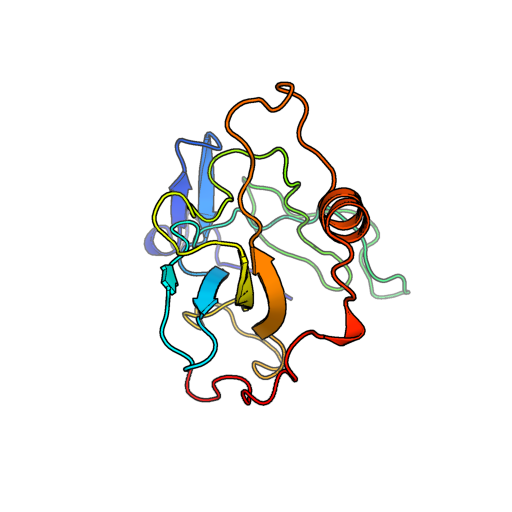00 89.31 97 GLY A CA 1
ATOM 768 C C . GLY A 1 97 ? -18.930 -0.486 8.526 1.00 89.31 97 GLY A C 1
ATOM 769 O O . GLY A 1 97 ? -19.547 -1.282 9.230 1.00 89.31 97 GLY A O 1
ATOM 770 N N . ILE A 1 98 ? -17.682 -0.121 8.828 1.00 93.50 98 ILE A N 1
ATOM 771 C CA . ILE A 1 98 ? -16.968 -0.711 9.973 1.00 93.50 98 ILE A CA 1
ATOM 772 C C . ILE A 1 98 ? -17.249 0.046 11.273 1.00 93.50 98 ILE A C 1
ATOM 774 O O . ILE A 1 98 ? -17.448 1.264 11.261 1.00 93.50 98 ILE A O 1
ATOM 778 N N . SER A 1 99 ? -17.203 -0.653 12.412 1.00 94.12 99 SER A N 1
ATOM 779 C CA . SER A 1 99 ? -17.401 -0.009 13.717 1.00 94.12 99 SER A CA 1
ATOM 780 C C . SER A 1 99 ? -16.313 1.034 13.986 1.00 94.12 99 SER A C 1
ATOM 782 O O . SER A 1 99 ? -15.136 0.806 13.697 1.00 94.12 99 SER A O 1
ATOM 784 N N . LYS A 1 100 ? -16.708 2.165 14.563 1.00 91.75 100 LYS A N 1
ATOM 785 C CA . LYS A 1 100 ? -15.823 3.287 14.887 1.00 91.75 100 LYS A CA 1
ATOM 786 C C . LYS A 1 100 ? -15.383 3.238 16.354 1.00 91.75 100 LYS A C 1
ATOM 788 O O . LYS A 1 100 ? -15.774 2.333 17.088 1.00 91.75 100 LYS A O 1
ATOM 793 N N . GLU A 1 101 ? -14.556 4.203 16.745 1.00 90.81 101 GLU A N 1
ATOM 794 C CA . GLU A 1 101 ? -14.006 4.396 18.093 1.00 90.81 101 GLU A CA 1
ATOM 795 C C . GLU A 1 101 ? -13.177 3.202 18.605 1.00 90.81 101 GLU A C 1
ATOM 797 O O . GLU A 1 101 ? -13.137 2.913 19.802 1.00 90.81 101 GLU A O 1
ATOM 802 N N . LYS A 1 102 ? -12.483 2.491 17.703 1.00 92.25 102 LYS A N 1
ATOM 803 C CA . LYS A 1 102 ? -11.643 1.342 18.073 1.00 92.25 102 LYS A CA 1
ATOM 804 C C . LYS A 1 102 ? -10.427 1.146 17.168 1.00 92.25 102 LYS A C 1
ATOM 806 O O . LYS A 1 102 ? -10.360 1.679 16.059 1.00 92.25 102 LYS A O 1
ATOM 811 N N . TRP A 1 103 ? -9.481 0.355 17.670 1.00 93.50 103 TRP A N 1
ATOM 812 C CA . TRP A 1 103 ? -8.277 -0.061 16.955 1.00 93.50 103 TRP A CA 1
ATOM 813 C C . TRP A 1 103 ? -8.552 -1.198 15.969 1.00 93.50 103 TRP A C 1
ATOM 815 O O . TRP A 1 103 ? -9.364 -2.088 16.222 1.00 93.50 103 TRP A O 1
ATOM 825 N N . TYR A 1 104 ? -7.807 -1.160 14.874 1.00 94.62 104 TYR A N 1
ATOM 826 C CA . TYR A 1 104 ? -7.697 -2.167 13.830 1.00 94.62 104 TYR A CA 1
ATOM 827 C C . TYR A 1 104 ? -6.219 -2.360 13.488 1.00 94.62 104 TYR A C 1
ATOM 829 O O . TYR A 1 104 ? -5.381 -1.522 13.831 1.00 94.62 104 TYR A O 1
ATOM 837 N N . ILE A 1 105 ? -5.903 -3.430 12.767 1.00 95.25 105 ILE A N 1
ATOM 838 C CA . ILE A 1 105 ? -4.584 -3.647 12.175 1.00 95.25 105 ILE A CA 1
ATOM 839 C C . ILE A 1 105 ? -4.704 -3.461 10.668 1.00 95.25 105 ILE A C 1
ATOM 841 O O . ILE A 1 105 ? -5.443 -4.188 10.007 1.00 95.25 105 ILE A O 1
ATOM 845 N N . TYR A 1 106 ? -3.990 -2.483 10.121 1.00 94.38 106 TYR A N 1
ATOM 846 C CA . TYR A 1 106 ? -3.877 -2.308 8.680 1.00 94.38 106 TYR A CA 1
ATOM 847 C C . TYR A 1 106 ? -2.659 -3.075 8.169 1.00 94.38 106 TYR A C 1
ATOM 849 O O . TYR A 1 106 ? -1.562 -2.934 8.706 1.00 94.38 106 TYR A O 1
ATOM 857 N N . GLU A 1 107 ? -2.867 -3.901 7.152 1.00 94.00 107 GLU A N 1
ATOM 858 C CA . GLU A 1 107 ? -1.856 -4.691 6.467 1.00 94.00 107 GLU A CA 1
ATOM 859 C C . GLU A 1 107 ? -1.698 -4.218 5.029 1.00 94.00 107 GLU A C 1
ATOM 861 O O . GLU A 1 107 ? -2.682 -4.026 4.309 1.00 94.00 107 GLU A O 1
ATOM 866 N N . ILE A 1 108 ? -0.443 -4.103 4.617 1.00 92.31 108 ILE A N 1
ATOM 867 C CA . ILE A 1 108 ? -0.037 -3.870 3.242 1.00 92.31 108 ILE A CA 1
ATOM 868 C C . ILE A 1 108 ? 0.962 -4.957 2.877 1.00 92.31 108 ILE A C 1
ATOM 870 O O . ILE A 1 108 ? 1.954 -5.118 3.586 1.00 92.31 108 ILE A O 1
ATOM 874 N N . CYS A 1 109 ? 0.724 -5.664 1.779 1.00 92.12 109 CYS A N 1
ATOM 875 C CA . CYS A 1 109 ? 1.668 -6.627 1.223 1.00 92.12 109 CYS A CA 1
ATOM 876 C C . CYS A 1 109 ? 1.947 -6.322 -0.249 1.00 92.12 109 CYS A C 1
ATOM 878 O O . CYS A 1 109 ? 1.031 -5.926 -0.970 1.00 92.12 109 CYS A O 1
ATOM 880 N N . SER A 1 110 ? 3.184 -6.528 -0.699 1.00 91.31 110 SER A N 1
ATOM 881 C CA . SER A 1 110 ? 3.575 -6.499 -2.113 1.00 91.31 110 SER A CA 1
ATOM 882 C C . SER A 1 110 ? 3.821 -7.902 -2.674 1.00 91.31 110 SER A C 1
ATOM 884 O O . SER A 1 110 ? 4.033 -8.850 -1.927 1.00 91.31 110 SER A O 1
ATOM 886 N N . ASN A 1 111 ? 3.778 -8.017 -4.002 1.00 89.19 111 ASN A N 1
ATOM 887 C CA . ASN A 1 111 ? 3.942 -9.243 -4.784 1.00 89.19 111 ASN A CA 1
ATOM 888 C C . ASN A 1 111 ? 3.226 -10.478 -4.198 1.00 89.19 111 ASN A C 1
ATOM 890 O O . ASN A 1 111 ? 3.784 -11.574 -4.166 1.00 89.19 111 ASN A O 1
ATOM 894 N N . VAL A 1 112 ? 1.983 -10.311 -3.734 1.00 88.31 112 VAL A N 1
ATOM 895 C CA . VAL A 1 112 ? 1.259 -11.376 -3.012 1.00 88.31 112 VAL A CA 1
ATOM 896 C C . VAL A 1 112 ? 1.008 -12.624 -3.855 1.00 88.31 112 VAL A C 1
ATOM 898 O O . VAL A 1 112 ? 1.071 -13.730 -3.334 1.00 88.31 112 VAL A O 1
ATOM 901 N N . ASP A 1 113 ? 0.802 -12.464 -5.164 1.00 88.12 113 ASP A N 1
ATOM 902 C CA . ASP A 1 113 ? 0.602 -13.589 -6.086 1.00 88.12 113 ASP A CA 1
ATOM 903 C C . ASP A 1 113 ? 1.928 -14.244 -6.527 1.00 88.12 113 ASP A C 1
ATOM 905 O O . ASP A 1 113 ? 1.922 -15.149 -7.363 1.00 88.12 113 ASP A O 1
ATOM 909 N N . ARG A 1 114 ? 3.078 -13.760 -6.029 1.00 88.50 114 ARG A N 1
ATOM 910 C CA . ARG A 1 114 ? 4.431 -14.260 -6.347 1.00 88.50 114 ARG A CA 1
ATOM 911 C C . ARG A 1 114 ? 4.747 -14.301 -7.846 1.00 88.50 114 ARG A C 1
ATOM 913 O O . ARG A 1 114 ? 5.566 -15.095 -8.308 1.00 88.50 114 ARG A O 1
ATOM 920 N N . LYS A 1 115 ? 4.112 -13.420 -8.624 1.00 86.81 115 LYS A N 1
ATOM 921 C CA . LYS A 1 115 ? 4.289 -13.321 -10.082 1.00 86.81 115 LYS A CA 1
ATOM 922 C C . LYS A 1 115 ? 5.639 -12.705 -10.466 1.00 86.81 115 LYS A C 1
ATOM 924 O O . LYS A 1 115 ? 6.067 -12.849 -11.609 1.00 86.81 115 LYS A O 1
ATOM 929 N N . LEU A 1 116 ? 6.304 -12.016 -9.535 1.00 87.38 116 LEU A N 1
ATOM 930 C CA . LEU A 1 116 ? 7.650 -11.474 -9.710 1.00 87.38 116 LEU A CA 1
ATOM 931 C C . LEU A 1 116 ? 8.655 -12.233 -8.845 1.00 87.38 116 LEU A C 1
ATOM 933 O O . LEU A 1 116 ? 8.362 -12.612 -7.715 1.00 87.38 116 LEU A O 1
ATOM 937 N N . HIS A 1 117 ? 9.856 -12.445 -9.379 1.00 88.12 117 HIS A N 1
ATOM 938 C CA . HIS A 1 117 ? 10.939 -13.071 -8.629 1.00 88.12 117 HIS A CA 1
ATOM 939 C C . HIS A 1 117 ? 11.641 -12.041 -7.746 1.00 88.12 117 HIS A C 1
ATOM 941 O O . HIS A 1 117 ? 12.107 -11.007 -8.231 1.00 88.12 117 HIS A O 1
ATOM 947 N N . GLU A 1 118 ? 11.784 -12.368 -6.467 1.00 87.94 118 GLU A N 1
ATOM 948 C CA . GLU A 1 118 ? 12.474 -11.544 -5.480 1.00 87.94 118 GLU A CA 1
ATOM 949 C C . GLU A 1 118 ? 13.649 -12.291 -4.857 1.00 87.94 118 GLU A C 1
ATOM 951 O O . GLU A 1 118 ? 13.735 -13.517 -4.899 1.00 87.94 118 GLU A O 1
ATOM 956 N N . ALA A 1 119 ? 14.582 -11.537 -4.274 1.00 89.44 119 ALA A N 1
ATOM 957 C CA . ALA A 1 119 ? 15.689 -12.123 -3.518 1.00 89.44 119 ALA A CA 1
ATOM 958 C C . ALA A 1 119 ? 15.228 -12.682 -2.161 1.00 89.44 119 ALA A C 1
ATOM 960 O O . ALA A 1 119 ? 15.876 -13.561 -1.597 1.00 89.44 119 ALA A O 1
ATOM 961 N N . SER A 1 120 ? 14.135 -12.140 -1.629 1.00 88.44 120 SER A N 1
ATOM 962 C CA . SER A 1 120 ? 13.520 -12.515 -0.366 1.00 88.44 120 SER A CA 1
ATOM 963 C C . SER A 1 120 ? 12.046 -12.151 -0.432 1.00 88.44 120 SER A C 1
ATOM 965 O O . SER A 1 120 ? 11.723 -11.089 -0.945 1.00 88.44 120 SER A O 1
ATOM 967 N N . ASN A 1 121 ? 11.202 -13.015 0.127 1.00 88.00 121 ASN A N 1
ATOM 968 C CA . ASN A 1 121 ? 9.756 -12.813 0.236 1.00 88.00 121 ASN A CA 1
ATOM 969 C C . ASN A 1 121 ? 9.318 -12.516 1.687 1.00 88.00 121 ASN A C 1
ATOM 971 O O . ASN A 1 121 ? 8.131 -12.408 1.991 1.00 88.00 121 ASN A O 1
ATOM 975 N N . THR A 1 122 ? 10.267 -12.461 2.632 1.00 88.88 122 THR A N 1
ATOM 976 C CA . THR A 1 122 ? 9.990 -12.339 4.079 1.00 88.88 122 THR A CA 1
ATOM 977 C C . THR A 1 122 ? 9.725 -10.902 4.527 1.00 88.88 122 THR A C 1
ATOM 979 O O . THR A 1 122 ? 9.425 -10.652 5.693 1.00 88.88 122 THR A O 1
ATOM 982 N N . ASN A 1 123 ? 9.857 -9.941 3.614 1.00 88.75 123 ASN A N 1
ATOM 983 C CA . ASN A 1 123 ? 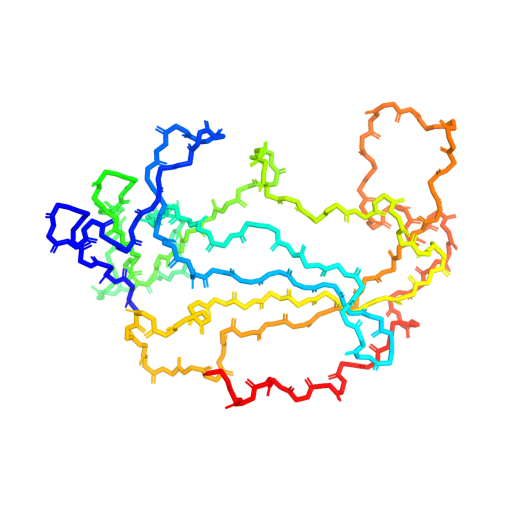9.829 -8.508 3.896 1.00 88.75 123 ASN A CA 1
ATOM 984 C C . ASN A 1 123 ? 8.762 -7.751 3.096 1.00 88.75 123 ASN A C 1
ATOM 986 O O . ASN A 1 123 ? 8.800 -6.520 3.076 1.00 88.75 123 ASN A O 1
ATOM 990 N N . ASP A 1 124 ? 7.823 -8.465 2.478 1.00 91.19 124 ASP A N 1
ATOM 991 C CA . ASP A 1 124 ? 6.854 -7.872 1.548 1.00 91.19 124 ASP A CA 1
ATOM 992 C C . ASP A 1 124 ? 5.607 -7.354 2.246 1.00 91.19 124 ASP A C 1
ATOM 994 O O . ASP A 1 124 ? 4.878 -6.539 1.690 1.00 91.19 124 ASP A O 1
ATOM 998 N N . CYS A 1 125 ? 5.374 -7.805 3.478 1.00 91.69 125 CYS A N 1
ATOM 999 C CA . CYS A 1 125 ? 4.229 -7.419 4.282 1.00 91.69 125 CYS A CA 1
ATOM 1000 C C . CYS A 1 125 ? 4.628 -6.493 5.433 1.00 91.69 125 CYS A C 1
ATOM 1002 O O . CYS A 1 125 ? 5.616 -6.710 6.144 1.00 91.69 125 CYS A O 1
ATOM 1004 N N . LYS A 1 126 ? 3.806 -5.470 5.662 1.00 91.44 126 LYS A N 1
ATOM 1005 C CA . LYS A 1 126 ? 3.849 -4.595 6.832 1.00 91.44 126 LYS A CA 1
ATOM 1006 C C . LYS A 1 126 ? 2.462 -4.497 7.440 1.00 91.44 126 LYS A C 1
ATOM 1008 O O . LYS A 1 126 ? 1.477 -4.302 6.737 1.00 91.44 126 LYS A O 1
ATOM 1013 N N . ARG A 1 127 ? 2.409 -4.592 8.765 1.00 91.38 127 ARG A N 1
ATOM 1014 C CA . ARG A 1 127 ? 1.210 -4.363 9.569 1.00 91.38 127 ARG A CA 1
ATOM 1015 C C . ARG A 1 127 ? 1.453 -3.178 10.485 1.00 9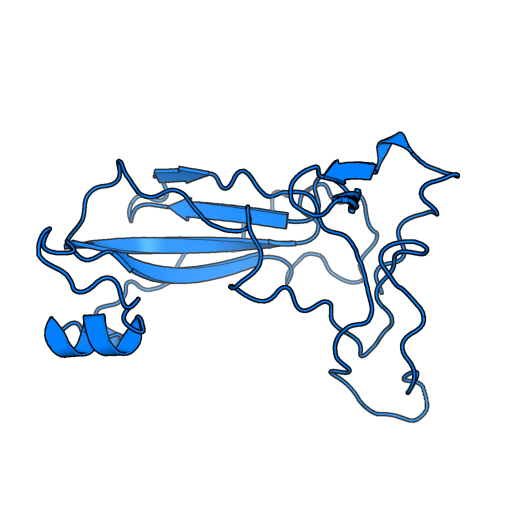1.38 127 ARG A C 1
ATOM 1017 O O . ARG A 1 127 ? 2.570 -3.007 10.966 1.00 91.38 127 ARG A O 1
ATOM 1024 N N . PHE A 1 128 ? 0.432 -2.368 10.721 1.00 89.81 128 PHE A N 1
ATOM 1025 C CA . PHE A 1 128 ? 0.481 -1.302 11.713 1.00 89.81 128 PHE A CA 1
ATOM 1026 C C . PHE A 1 128 ? -0.911 -0.999 12.277 1.00 89.81 128 PHE A C 1
ATOM 1028 O O . PHE A 1 128 ? -1.914 -1.128 11.568 1.00 89.81 128 PHE A O 1
ATOM 1035 N N . PRO A 1 129 ? -0.999 -0.624 13.561 1.00 92.56 129 PRO A N 1
ATOM 1036 C CA . PRO A 1 129 ? -2.263 -0.308 14.195 1.00 92.56 129 PRO A CA 1
ATOM 1037 C C . PRO A 1 129 ? -2.836 0.999 13.644 1.00 92.56 129 PRO A C 1
ATOM 1039 O O . PRO A 1 129 ? -2.126 1.990 13.469 1.00 92.56 129 PRO A O 1
ATOM 1042 N N . VAL A 1 130 ? -4.146 1.015 13.416 1.00 92.19 130 VAL A N 1
ATOM 1043 C CA . VAL A 1 130 ? -4.903 2.207 13.032 1.00 92.19 130 VAL A CA 1
ATOM 1044 C C . VAL A 1 130 ? -6.147 2.320 13.905 1.00 92.19 130 VAL A C 1
ATOM 1046 O O . VAL A 1 130 ? -6.914 1.373 14.062 1.00 92.19 130 VAL A O 1
ATOM 1049 N N . TYR A 1 131 ? -6.338 3.482 14.512 1.00 91.38 131 TYR A N 1
ATOM 1050 C CA . TYR A 1 131 ? -7.530 3.821 15.267 1.00 91.38 131 TYR A CA 1
ATOM 1051 C C . TYR A 1 131 ? -8.525 4.487 14.328 1.00 91.38 131 TYR A C 1
ATOM 1053 O O . TYR A 1 131 ? -8.182 5.440 13.634 1.00 91.38 131 TYR A O 1
ATOM 1061 N N . ILE A 1 132 ? -9.762 4.002 14.292 1.00 91.44 132 ILE A N 1
ATOM 1062 C CA . ILE A 1 132 ? -10.776 4.540 13.384 1.00 91.44 132 ILE A CA 1
ATOM 1063 C C . ILE A 1 132 ? -11.811 5.294 14.212 1.00 91.44 132 ILE A C 1
ATOM 1065 O O . ILE A 1 132 ? -12.675 4.656 14.813 1.00 91.44 132 ILE A O 1
ATOM 1069 N N . PRO A 1 133 ? -11.737 6.634 14.267 1.00 86.56 133 PRO A N 1
ATOM 1070 C CA . PRO A 1 133 ? -12.641 7.444 15.067 1.00 86.56 133 PRO A CA 1
ATOM 1071 C C . PRO A 1 133 ? -14.007 7.565 14.393 1.00 86.56 133 PRO A C 1
ATOM 1073 O O . PRO A 1 133 ? -14.151 7.415 13.175 1.00 86.56 133 PRO A O 1
ATOM 1076 N N . GLU A 1 134 ? -15.021 7.882 15.183 1.00 84.19 134 GLU A N 1
ATOM 1077 C CA . GLU A 1 134 ? -16.266 8.424 14.674 1.00 84.19 134 GLU A CA 1
ATOM 1078 C C . GLU A 1 134 ? -16.010 9.868 14.238 1.00 84.19 134 GLU A C 1
ATOM 1080 O O . GLU A 1 134 ? -15.412 10.681 14.953 1.00 84.19 134 GLU A O 1
ATOM 1085 N N . VAL A 1 135 ? -16.430 10.178 13.020 1.00 71.25 135 VAL A N 1
ATOM 1086 C CA . VAL A 1 135 ? -16.255 11.486 12.398 1.00 71.25 135 VAL A CA 1
ATOM 1087 C C . VAL A 1 135 ? -17.625 12.162 12.486 1.00 71.25 135 VAL A C 1
ATOM 1089 O O . VAL A 1 135 ? -18.545 11.697 11.811 1.00 71.25 135 VAL A O 1
ATOM 1092 N N . PRO A 1 136 ? -17.826 13.185 13.346 1.00 66.06 136 PRO A N 1
ATOM 1093 C CA . PRO A 1 136 ? -19.120 13.844 13.460 1.00 66.06 136 PRO A CA 1
ATOM 1094 C C . PRO A 1 136 ? -19.582 14.330 12.089 1.00 66.06 136 PRO A C 1
ATOM 1096 O O . PRO A 1 136 ? -18.804 14.927 11.348 1.00 66.06 136 PRO A O 1
A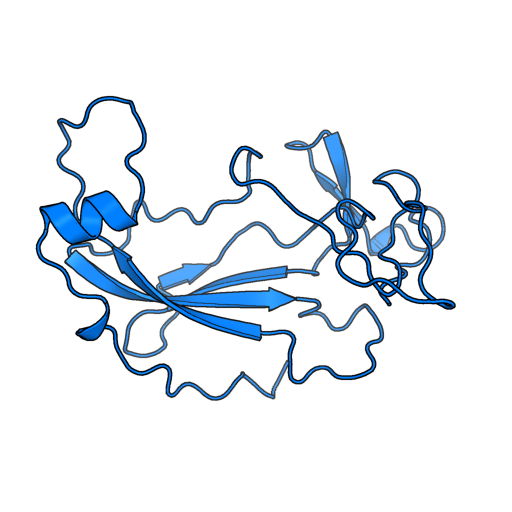TOM 1099 N N . PHE A 1 137 ? -20.859 14.109 11.774 1.00 56.31 137 PHE A N 1
ATOM 1100 C CA . PHE A 1 137 ? -21.462 14.475 10.486 1.00 56.31 137 PHE A CA 1
ATOM 1101 C C . PHE A 1 137 ? -21.267 15.964 10.134 1.00 56.31 137 PHE A C 1
ATOM 1103 O O . PHE A 1 137 ? -21.224 16.342 8.967 1.00 56.31 137 PHE A O 1
ATOM 1110 N N . ALA A 1 138 ? -21.099 16.814 11.152 1.00 53.44 138 ALA A N 1
ATOM 1111 C CA . ALA A 1 138 ? -20.708 18.209 11.016 1.00 53.44 138 ALA A CA 1
ATOM 1112 C C . ALA A 1 138 ? -19.179 18.355 11.006 1.00 53.44 138 ALA A C 1
ATOM 1114 O O . ALA A 1 138 ? -18.590 18.859 11.962 1.00 53.44 138 ALA A O 1
ATOM 1115 N N . LEU A 1 139 ? -18.524 17.929 9.928 1.00 55.00 139 LEU A N 1
ATOM 1116 C CA . LEU A 1 139 ? -17.137 18.302 9.686 1.00 55.00 139 LEU A CA 1
ATOM 1117 C C . LEU A 1 139 ? -17.021 19.070 8.377 1.00 55.00 139 LEU A C 1
ATOM 1119 O O . LEU A 1 139 ? -17.499 18.660 7.323 1.00 55.00 139 LEU A O 1
ATOM 1123 N N . ASN A 1 140 ? -16.395 20.237 8.517 1.00 56.91 140 ASN A N 1
ATOM 1124 C CA . ASN A 1 140 ? -15.796 21.037 7.464 1.00 56.91 140 ASN A CA 1
ATOM 1125 C C . ASN A 1 140 ? -15.224 20.117 6.371 1.00 56.91 140 ASN A C 1
ATOM 1127 O O . ASN A 1 140 ? -14.524 19.161 6.695 1.00 56.91 140 ASN A O 1
ATOM 1131 N N . THR A 1 141 ? -15.500 20.392 5.094 1.00 60.59 141 THR A N 1
ATOM 1132 C CA . THR A 1 141 ? -15.113 19.528 3.959 1.00 60.59 141 THR A CA 1
ATOM 1133 C C . THR A 1 141 ? -13.600 19.389 3.765 1.00 60.59 141 THR A C 1
ATOM 1135 O O . THR A 1 141 ? -13.153 18.735 2.828 1.00 60.59 141 THR A O 1
ATOM 1138 N N . THR A 1 142 ? -12.799 20.021 4.621 1.00 68.75 142 THR A N 1
ATOM 1139 C CA . THR A 1 142 ? -11.347 19.888 4.666 1.00 68.75 142 THR A CA 1
ATOM 1140 C C . THR A 1 142 ? -10.958 18.580 5.362 1.00 68.75 142 THR A C 1
ATOM 1142 O O . THR A 1 142 ? -11.207 18.441 6.563 1.00 68.75 142 THR A O 1
ATOM 1145 N N . PRO A 1 143 ? -10.289 17.642 4.667 1.00 69.25 143 PRO A N 1
ATOM 1146 C CA . PRO A 1 143 ? -9.743 16.446 5.298 1.00 69.25 143 PRO A CA 1
ATOM 1147 C C . PRO A 1 143 ? -8.778 16.823 6.430 1.00 69.25 143 PRO A C 1
ATOM 1149 O O . PRO A 1 143 ? -7.809 17.556 6.217 1.00 69.25 143 PRO A O 1
ATOM 1152 N N . LEU A 1 144 ? -9.034 16.330 7.642 1.00 69.44 144 LEU A N 1
ATOM 1153 C CA . LEU A 1 144 ? -8.112 16.493 8.766 1.00 69.44 144 LEU A CA 1
ATOM 1154 C C . LEU A 1 144 ? -6.948 15.510 8.628 1.00 69.44 144 LEU A C 1
ATOM 1156 O O . LEU A 1 144 ? -7.130 14.367 8.203 1.00 69.44 144 LEU A O 1
ATOM 1160 N N . LYS A 1 145 ? -5.745 15.922 9.040 1.00 78.69 145 LYS A N 1
ATOM 1161 C CA . LYS A 1 145 ? -4.626 14.982 9.158 1.00 78.69 145 LYS A CA 1
ATOM 1162 C C . LYS A 1 145 ? -4.917 13.999 10.288 1.00 78.69 145 LYS A C 1
ATOM 1164 O O . LYS A 1 145 ? -5.342 14.399 11.368 1.00 78.69 145 LYS A O 1
ATOM 1169 N N . TYR A 1 146 ? -4.614 12.725 10.066 1.00 80.88 146 TYR A N 1
ATOM 1170 C CA . TYR A 1 146 ? -4.884 11.652 11.027 1.00 80.88 146 TYR A CA 1
ATOM 1171 C C . TYR A 1 146 ? -4.309 11.927 12.430 1.00 80.88 146 TYR A C 1
ATOM 1173 O O . TYR A 1 146 ? -5.014 11.798 13.427 1.00 80.88 146 TYR A O 1
ATOM 1181 N N . ALA A 1 147 ? -3.068 12.417 12.511 1.00 80.88 147 ALA A N 1
ATOM 1182 C CA . ALA A 1 147 ? -2.434 12.780 13.781 1.00 80.88 147 ALA A CA 1
ATOM 1183 C C . ALA A 1 147 ? -3.187 13.885 14.549 1.00 80.88 147 ALA A C 1
ATOM 1185 O O . ALA A 1 147 ? -3.189 13.892 15.780 1.00 80.88 147 ALA A O 1
ATOM 1186 N N . ASP A 1 148 ? -3.839 14.812 13.843 1.00 80.94 148 ASP A N 1
ATOM 1187 C CA . ASP A 1 148 ? -4.631 15.867 14.476 1.00 80.94 148 ASP A CA 1
ATOM 1188 C C . ASP A 1 148 ? -5.933 15.296 15.046 1.00 80.94 148 ASP A C 1
ATOM 1190 O O . ASP A 1 148 ? -6.357 15.705 16.126 1.00 80.94 148 ASP A O 1
ATOM 1194 N N . VAL A 1 149 ? -6.518 14.294 14.381 1.00 79.56 149 VAL A N 1
ATOM 1195 C CA . VAL A 1 149 ? -7.697 13.582 14.887 1.00 79.56 149 VAL A CA 1
ATOM 1196 C C . VAL A 1 149 ? -7.371 12.825 16.176 1.00 79.56 149 VAL A C 1
ATOM 1198 O O . VAL A 1 149 ? -8.112 12.941 17.151 1.00 79.56 149 VAL A O 1
ATOM 1201 N N . LEU A 1 150 ? -6.236 12.117 16.230 1.00 81.25 150 LEU A N 1
ATOM 1202 C CA . LEU A 1 150 ? -5.806 11.419 17.449 1.00 81.25 150 LEU A CA 1
ATOM 1203 C C . LEU A 1 150 ? -5.618 12.386 18.625 1.00 81.25 150 LEU A C 1
ATOM 1205 O O . LEU A 1 150 ? -6.122 12.132 19.720 1.00 81.25 150 LEU A O 1
ATOM 1209 N N . LYS A 1 151 ? -4.971 13.535 18.386 1.00 82.12 151 LYS A N 1
ATOM 1210 C CA . LYS A 1 151 ? -4.782 14.581 19.405 1.00 82.12 151 LYS A CA 1
ATOM 1211 C C . LYS A 1 151 ? -6.106 15.155 19.901 1.00 82.12 151 LYS A C 1
ATOM 1213 O O . LYS A 1 151 ? -6.300 15.256 21.105 1.00 82.12 151 LYS A O 1
ATOM 1218 N N . GLN A 1 152 ? -7.027 15.502 18.998 1.00 79.19 152 GLN A N 1
ATOM 1219 C CA . GLN A 1 152 ? -8.347 16.040 19.363 1.00 79.19 152 GL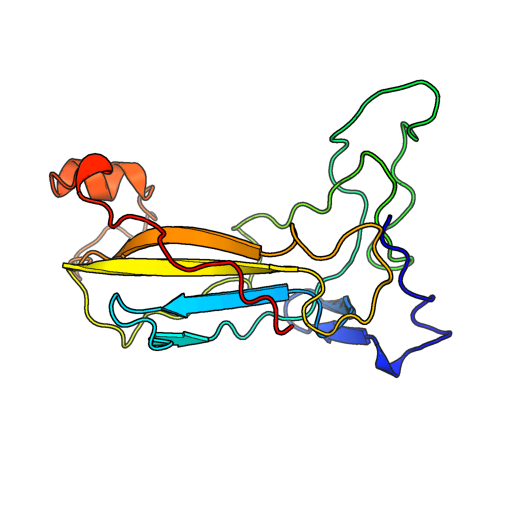N A CA 1
ATOM 1220 C C . GLN A 1 152 ? -9.167 15.066 20.220 1.00 79.19 152 GLN A C 1
ATOM 1222 O O . GLN A 1 152 ? -9.979 15.494 21.037 1.00 79.19 152 GLN A O 1
ATOM 1227 N N . ARG A 1 153 ? -8.958 13.758 20.033 1.00 76.62 153 ARG A N 1
ATOM 1228 C CA . ARG A 1 153 ? -9.655 12.688 20.757 1.00 76.62 153 ARG A CA 1
ATOM 1229 C C . ARG A 1 153 ? -8.889 12.169 21.980 1.00 76.62 153 ARG A C 1
ATOM 1231 O O . ARG A 1 153 ? -9.374 11.255 22.636 1.00 76.62 153 ARG A O 1
ATOM 1238 N N . ASN A 1 154 ? -7.724 12.741 22.304 1.00 82.38 154 ASN A N 1
ATOM 1239 C CA . ASN A 1 154 ? -6.823 12.257 23.357 1.00 82.38 154 ASN A CA 1
ATOM 1240 C C . ASN A 1 154 ? -6.447 10.766 23.210 1.00 82.38 154 ASN A C 1
ATOM 1242 O O . ASN A 1 154 ? -6.250 10.065 24.202 1.00 82.38 154 ASN A O 1
ATOM 1246 N N . ILE A 1 155 ? -6.339 10.277 21.972 1.00 80.94 155 ILE A N 1
ATOM 1247 C CA . ILE A 1 155 ? -5.875 8.919 21.681 1.00 80.94 155 ILE A CA 1
ATOM 1248 C C . ILE A 1 155 ? -4.351 8.945 21.583 1.00 80.94 155 ILE A C 1
ATOM 1250 O O . ILE A 1 155 ? -3.782 9.646 20.746 1.00 80.94 155 ILE A O 1
ATOM 1254 N N . SER A 1 156 ? -3.685 8.184 22.451 1.00 77.38 156 SER A N 1
ATOM 1255 C CA . SER A 1 156 ? -2.230 8.017 22.418 1.00 77.38 156 SER A CA 1
ATOM 1256 C C . SER A 1 156 ? -1.854 6.843 21.521 1.00 77.38 156 SER A C 1
ATOM 1258 O O . SER A 1 156 ? -2.420 5.764 21.654 1.00 77.38 156 SER A O 1
ATOM 1260 N N . GLU A 1 157 ? -0.837 7.002 20.674 1.00 71.56 157 GLU A N 1
ATOM 1261 C CA . GLU A 1 157 ? -0.238 5.874 19.941 1.00 71.56 157 GLU A CA 1
ATOM 1262 C C . GLU A 1 157 ? 0.299 4.784 20.886 1.00 71.56 157 GLU A C 1
ATOM 1264 O O . GLU A 1 157 ? 0.413 3.630 20.498 1.00 71.56 157 GLU A O 1
ATOM 1269 N N . GLN A 1 158 ? 0.562 5.114 22.155 1.00 68.25 158 GLN A N 1
ATOM 1270 C CA . GLN A 1 158 ? 0.993 4.149 23.172 1.00 68.25 158 GLN A CA 1
ATOM 1271 C C . GLN A 1 158 ? -0.120 3.178 23.593 1.00 68.25 158 GLN A C 1
ATOM 1273 O O . GLN A 1 158 ? 0.179 2.158 24.206 1.00 68.25 158 GLN A O 1
ATOM 1278 N N . THR A 1 159 ? -1.394 3.481 23.305 1.00 78.88 159 THR A N 1
ATOM 1279 C CA . THR A 1 159 ? -2.512 2.549 23.539 1.00 78.88 159 THR A CA 1
ATOM 1280 C C . THR A 1 159 ? -2.791 1.657 22.334 1.00 78.88 159 THR A C 1
ATOM 1282 O O . THR A 1 159 ? -3.745 0.877 22.360 1.00 78.88 159 THR A O 1
ATOM 1285 N N . ALA A 1 160 ? -1.977 1.762 21.281 1.00 80.75 160 ALA A N 1
ATOM 1286 C CA . ALA A 1 160 ? -2.072 0.887 20.134 1.00 80.75 160 ALA A CA 1
ATOM 1287 C C . ALA A 1 160 ? -1.732 -0.565 20.525 1.00 80.75 160 ALA A C 1
ATOM 1289 O O . ALA A 1 160 ? -0.817 -0.791 21.323 1.00 80.75 160 ALA A O 1
ATOM 1290 N N . PRO A 1 161 ? -2.449 -1.557 19.975 1.00 81.94 161 PRO A N 1
ATOM 1291 C CA . PRO A 1 161 ? -2.147 -2.963 20.218 1.00 81.94 161 PRO A CA 1
ATOM 1292 C C . PRO A 1 161 ? -0.745 -3.324 19.708 1.00 81.94 161 PRO A C 1
ATOM 1294 O O . PRO A 1 161 ? -0.294 -2.798 18.685 1.00 81.94 161 PRO A O 1
ATOM 1297 N N . SER A 1 162 ? -0.072 -4.250 20.401 1.00 75.50 162 SER A N 1
ATOM 1298 C CA . SER A 1 162 ? 1.143 -4.875 19.878 1.00 75.50 162 SER A CA 1
ATOM 1299 C C . SER A 1 162 ? 0.817 -5.629 18.591 1.00 75.50 162 SER A C 1
ATOM 1301 O O . SER A 1 162 ? -0.241 -6.245 18.444 1.00 75.50 162 SER A O 1
ATOM 1303 N N . ILE A 1 163 ? 1.725 -5.551 17.623 1.00 72.56 163 ILE A N 1
ATOM 1304 C CA . ILE A 1 163 ? 1.577 -6.227 16.335 1.00 72.56 163 ILE A CA 1
ATOM 1305 C C . ILE A 1 163 ? 2.186 -7.625 16.489 1.00 72.56 163 ILE A C 1
ATOM 1307 O O . ILE A 1 163 ? 3.247 -7.908 15.946 1.00 72.56 163 ILE A O 1
ATOM 1311 N N . ASP A 1 164 ? 1.529 -8.493 17.257 1.00 56.16 164 ASP A N 1
ATOM 1312 C CA . ASP A 1 164 ? 1.969 -9.882 17.471 1.00 56.16 164 ASP A CA 1
ATOM 1313 C C . ASP A 1 164 ? 1.298 -10.836 16.473 1.00 56.16 164 ASP A C 1
ATOM 1315 O O . ASP A 1 164 ? 0.815 -11.912 16.819 1.00 56.16 164 ASP A O 1
ATOM 1319 N N . LEU A 1 165 ? 1.227 -10.424 15.209 1.00 53.59 165 LEU A N 1
ATOM 1320 C CA . LEU A 1 165 ? 0.829 -11.306 14.123 1.00 53.59 165 LEU A CA 1
ATOM 1321 C C . LEU A 1 165 ? 2.054 -11.499 13.242 1.00 53.59 165 LEU A C 1
ATOM 1323 O O . LEU A 1 165 ? 2.380 -10.610 12.448 1.00 53.59 165 LEU A O 1
ATOM 1327 N N . GLU A 1 166 ? 2.716 -12.647 13.410 1.00 50.38 166 GLU A N 1
ATOM 1328 C CA . GLU A 1 166 ? 3.753 -13.149 12.503 1.00 50.38 166 GLU A CA 1
ATOM 1329 C C . GLU A 1 166 ? 3.335 -12.858 11.049 1.00 50.38 166 GLU A C 1
ATOM 1331 O O . GLU A 1 166 ? 2.151 -13.035 10.711 1.00 50.38 166 GLU A O 1
ATOM 1336 N N . PRO A 1 167 ? 4.245 -12.352 10.194 1.00 49.34 167 PRO A N 1
ATOM 1337 C CA . PRO A 1 167 ? 3.947 -12.209 8.774 1.00 49.34 167 PRO A CA 1
ATOM 1338 C C . PRO A 1 167 ? 3.413 -13.551 8.274 1.00 49.34 167 PRO A C 1
ATOM 1340 O O . PRO A 1 167 ? 3.950 -14.598 8.637 1.00 49.34 167 PRO A O 1
ATOM 1343 N N . ASP A 1 168 ? 2.316 -13.533 7.515 1.00 46.53 168 ASP A N 1
ATOM 1344 C CA . ASP A 1 168 ? 1.739 -14.772 7.004 1.00 46.53 168 ASP A CA 1
ATOM 1345 C C . ASP A 1 168 ? 2.774 -15.423 6.078 1.00 46.53 168 ASP A C 1
ATOM 1347 O O . ASP A 1 168 ? 3.023 -14.967 4.964 1.00 46.53 168 ASP A O 1
ATOM 1351 N N . THR A 1 169 ? 3.461 -16.443 6.591 1.00 44.94 169 THR A N 1
ATOM 1352 C CA . THR A 1 169 ? 4.529 -17.152 5.875 1.00 44.94 169 THR A CA 1
ATOM 1353 C C . THR A 1 169 ? 3.967 -18.093 4.807 1.00 44.94 169 THR A C 1
ATOM 1355 O O . THR A 1 169 ? 4.744 -18.736 4.106 1.00 44.94 169 THR A O 1
ATOM 1358 N N . ASN A 1 170 ? 2.636 -18.157 4.657 1.00 39.62 170 ASN A N 1
ATOM 1359 C CA . ASN A 1 170 ? 1.935 -19.023 3.709 1.00 39.62 170 ASN A CA 1
ATOM 1360 C C . ASN A 1 170 ? 1.474 -18.321 2.415 1.00 39.62 170 ASN A C 1
ATOM 1362 O O . ASN A 1 170 ? 0.610 -18.865 1.725 1.00 39.62 170 ASN A O 1
ATOM 1366 N N . LEU A 1 171 ? 2.027 -17.146 2.081 1.00 44.19 171 LEU A N 1
ATOM 1367 C CA . LEU A 1 171 ? 1.859 -16.508 0.763 1.00 44.19 171 LEU A CA 1
ATOM 1368 C C . LEU A 1 171 ? 2.932 -16.953 -0.236 1.00 44.19 171 LEU A C 1
ATOM 1370 O O . LEU A 1 171 ? 4.108 -16.547 -0.047 1.00 44.19 171 LEU A O 1
#

Sequence (171 aa):
MFYPPAASGAPQLFEYSPCHAHFHFDGFALFNLYDLNSVIAVKGGKRGYCMEDTVQTMFGHHIPCKNKYDCTNQGIQPGWADLYPNVLDCQWLDITGISKEKWYIYEICSNVDRKLHEASNTNDCKRFPVYIPEVPFALNTTPLKYADVLKQRNISEQTAPSIDLEPDTNL